Protein AF-A0A7M2ZT67-F1 (afdb_monomer_lite)

Sequence (143 aa):
MYGNVGLAFAIILFGIANAGQQLFCFAIVPDIIALQRARTGIAEEGAFTGLWIWGEKVGLAIGAGLSGLVLQLVGFQQGAGVQVLEQSETALYGILLMATLLPALVCLLSIPALLCSAKAMSGLGGRDHLSNKAQQSPGLSSG

Secondary structure (DSSP, 8-state):
--HHHHHHHHHHHHHHHHHHHHHHHHHHHHHHHHHHHHHHS---HHHHHHHHHHHHHHHHHHHHHHHHHHHHHTT--PPPTT------HHHHHHHHHHHHHHHHHHHHHHHHHHHHHHHHHHHHHHHHHHHHHHHHS------

pLDDT: mean 81.51, std 11.32, range [48.59, 96.19]

Structure (mmCIF, N/CA/C/O backbone):
data_AF-A0A7M2ZT67-F1
#
_entry.id   AF-A0A7M2ZT67-F1
#
loop_
_atom_site.group_PDB
_atom_site.id
_atom_site.type_symbol
_atom_site.label_atom_id
_atom_site.label_alt_id
_atom_site.label_comp_id
_atom_site.label_asym_id
_atom_site.label_entity_id
_atom_site.label_seq_id
_atom_site.pdbx_PDB_ins_code
_atom_site.Cartn_x
_atom_site.Cartn_y
_atom_site.Cartn_z
_atom_site.occupancy
_atom_site.B_iso_or_equiv
_atom_site.auth_seq_id
_atom_site.auth_comp_id
_atom_site.auth_asym_id
_atom_site.auth_atom_id
_atom_site.pdbx_PDB_model_num
ATOM 1 N N . MET A 1 1 ? -25.358 -16.077 14.627 1.00 50.72 1 MET A N 1
ATOM 2 C CA . MET A 1 1 ? -24.964 -17.470 14.304 1.00 50.72 1 MET A CA 1
ATOM 3 C C . MET A 1 1 ? -24.347 -17.669 12.904 1.00 50.72 1 MET A C 1
ATOM 5 O O . MET A 1 1 ? -23.976 -18.790 12.607 1.00 50.72 1 MET A O 1
ATOM 9 N N . TYR A 1 2 ? -24.090 -16.622 12.098 1.00 57.22 2 TYR A N 1
ATOM 10 C CA . TYR A 1 2 ? -23.255 -16.716 10.873 1.00 57.22 2 TYR A CA 1
ATOM 11 C C . TYR A 1 2 ? -21.833 -16.131 11.038 1.00 57.22 2 TYR A C 1
ATOM 13 O O . TYR A 1 2 ? -21.081 -16.031 10.072 1.00 57.22 2 TYR A O 1
ATOM 21 N N . GLY A 1 3 ? -21.464 -15.737 12.265 1.00 69.31 3 GLY A N 1
ATOM 22 C CA . GLY A 1 3 ? -20.363 -14.802 12.537 1.00 69.31 3 GLY A CA 1
ATOM 23 C C . GLY A 1 3 ? -18.981 -15.276 12.093 1.00 69.31 3 GLY A C 1
ATOM 24 O O . GLY A 1 3 ? -18.287 -14.531 11.419 1.00 69.31 3 GLY A O 1
ATOM 25 N N . ASN A 1 4 ? -18.598 -16.518 12.399 1.00 82.25 4 ASN A N 1
ATOM 26 C CA . ASN A 1 4 ? -17.218 -16.962 12.160 1.00 82.25 4 ASN A CA 1
ATOM 27 C C . ASN A 1 4 ? -17.008 -17.516 10.746 1.00 82.25 4 ASN A C 1
ATOM 29 O O . ASN A 1 4 ? -15.975 -17.266 10.135 1.00 82.25 4 ASN A O 1
ATOM 33 N N . VAL A 1 5 ? -17.996 -18.236 10.203 1.00 87.88 5 VAL A N 1
ATOM 34 C CA . VAL A 1 5 ? -17.904 -18.824 8.855 1.00 87.88 5 VAL A CA 1
ATOM 35 C C . VAL A 1 5 ? -18.065 -17.750 7.778 1.00 87.88 5 VAL A C 1
ATOM 37 O O . VAL A 1 5 ? -17.304 -17.736 6.815 1.00 87.88 5 VAL A O 1
ATOM 40 N N . GLY A 1 6 ? -19.001 -16.810 7.961 1.00 89.00 6 GLY A N 1
ATOM 41 C CA . GLY A 1 6 ? -19.156 -15.672 7.053 1.00 89.00 6 GLY A CA 1
ATOM 42 C C . GLY A 1 6 ? -17.923 -14.766 7.047 1.00 89.00 6 GLY A C 1
ATOM 43 O O . GLY A 1 6 ? -17.465 -14.363 5.981 1.00 89.00 6 GLY A O 1
ATOM 44 N N . LEU A 1 7 ? -17.333 -14.516 8.221 1.00 89.38 7 LEU A N 1
ATOM 45 C CA . LEU A 1 7 ? -16.083 -13.764 8.343 1.00 89.38 7 LEU A CA 1
ATOM 46 C C . LEU A 1 7 ? -14.909 -14.496 7.676 1.00 89.38 7 LEU A C 1
ATOM 48 O O . LEU A 1 7 ? -14.165 -13.877 6.922 1.00 89.38 7 LEU A O 1
ATOM 52 N N . ALA A 1 8 ? -14.775 -15.810 7.881 1.00 89.12 8 ALA A N 1
ATOM 53 C CA . ALA A 1 8 ? -13.744 -16.606 7.215 1.00 89.12 8 ALA A CA 1
ATOM 54 C C . ALA A 1 8 ? -13.873 -16.538 5.685 1.00 89.12 8 ALA A C 1
ATOM 56 O O . ALA A 1 8 ? -12.883 -16.311 4.993 1.00 89.12 8 ALA A O 1
ATOM 57 N N . PHE A 1 9 ? -15.094 -16.660 5.157 1.00 94.38 9 PHE A N 1
ATOM 58 C CA . PHE A 1 9 ? -15.345 -16.534 3.723 1.00 94.38 9 PHE A CA 1
ATOM 59 C C . PHE A 1 9 ? -14.987 -15.138 3.189 1.00 94.38 9 PHE A C 1
ATOM 61 O O . PHE A 1 9 ? -14.319 -15.029 2.162 1.00 94.38 9 PHE A O 1
ATOM 68 N N . ALA A 1 10 ? -15.366 -14.074 3.905 1.00 91.06 10 ALA A N 1
ATOM 69 C CA . ALA A 1 10 ? -15.024 -12.702 3.534 1.00 91.06 10 ALA A CA 1
ATOM 70 C C . ALA A 1 10 ? -13.503 -12.468 3.504 1.00 91.06 10 ALA A C 1
ATOM 72 O O . ALA A 1 10 ? -12.995 -11.870 2.557 1.00 91.06 10 ALA A O 1
ATOM 73 N N . ILE A 1 11 ? -12.769 -12.989 4.493 1.00 92.62 11 ILE A N 1
ATOM 74 C CA . ILE A 1 11 ? -11.303 -12.895 4.555 1.00 92.62 11 ILE A CA 1
ATOM 75 C C . ILE A 1 11 ? -10.658 -13.639 3.380 1.00 92.62 11 ILE A C 1
ATOM 77 O O . ILE A 1 11 ? -9.756 -13.099 2.743 1.00 92.62 11 ILE A O 1
ATOM 81 N N . ILE A 1 12 ? -11.129 -14.850 3.060 1.00 95.62 12 ILE A N 1
ATOM 82 C CA . ILE A 1 12 ? -10.616 -15.633 1.924 1.00 95.62 12 ILE A CA 1
ATOM 83 C C . ILE A 1 12 ? -10.836 -14.878 0.612 1.00 95.62 12 ILE A C 1
ATOM 85 O O . ILE A 1 12 ? -9.905 -14.735 -0.180 1.00 95.62 12 ILE A O 1
ATOM 89 N N . LEU A 1 13 ? -12.047 -14.363 0.390 1.00 95.69 13 LEU A N 1
ATOM 90 C CA . LEU A 1 13 ? -12.381 -13.638 -0.833 1.00 95.69 13 LEU A CA 1
ATOM 91 C C . LEU A 1 13 ? -11.538 -12.364 -0.981 1.00 95.69 13 LEU A C 1
ATOM 93 O O . LEU A 1 13 ? -10.997 -12.102 -2.054 1.00 95.69 13 LEU A 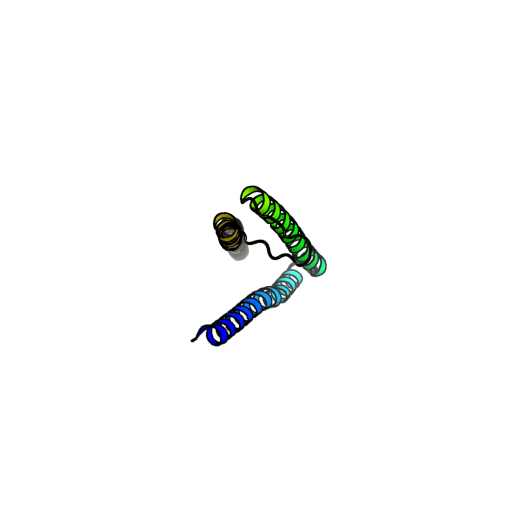O 1
ATOM 97 N N . PHE A 1 14 ? -11.377 -11.610 0.108 1.00 93.62 14 PHE A N 1
ATOM 98 C CA . PHE A 1 14 ? -10.516 -10.431 0.136 1.00 93.62 14 PHE A CA 1
ATOM 99 C C . PHE A 1 14 ? -9.050 -10.793 -0.140 1.00 93.62 14 PHE A C 1
ATOM 101 O O . PHE A 1 14 ? -8.376 -10.107 -0.906 1.00 93.62 14 PHE A O 1
ATOM 108 N N . GLY A 1 15 ? -8.570 -11.911 0.412 1.00 94.06 15 GLY A N 1
ATOM 109 C CA . GLY A 1 15 ? -7.232 -12.437 0.148 1.00 94.06 15 GLY A CA 1
ATOM 110 C C . GLY A 1 15 ? -7.004 -12.775 -1.327 1.00 94.06 15 GLY A C 1
ATOM 111 O O . GLY A 1 15 ? -5.982 -12.384 -1.888 1.00 94.06 15 GLY A O 1
ATOM 112 N N . ILE A 1 16 ? -7.968 -13.435 -1.978 1.00 96.19 16 ILE A N 1
ATOM 113 C CA . ILE A 1 16 ? -7.906 -13.756 -3.414 1.00 96.19 16 ILE A CA 1
ATOM 114 C C . ILE A 1 16 ? -7.886 -12.476 -4.254 1.00 96.19 16 ILE A C 1
ATOM 116 O O . ILE A 1 16 ? -7.055 -12.346 -5.153 1.00 96.19 16 ILE A O 1
ATOM 120 N N . ALA A 1 17 ? -8.763 -11.517 -3.946 1.00 93.19 17 ALA A N 1
ATOM 121 C CA . ALA A 1 17 ? -8.805 -10.236 -4.645 1.00 93.19 17 ALA A CA 1
ATOM 122 C C . ALA A 1 17 ? -7.471 -9.481 -4.520 1.00 93.19 17 ALA A C 1
ATOM 124 O O . ALA A 1 17 ? -6.918 -9.022 -5.520 1.00 93.19 17 ALA A O 1
ATOM 125 N N . ASN A 1 18 ? -6.910 -9.419 -3.310 1.00 92.62 18 ASN A N 1
ATOM 126 C CA . ASN A 1 18 ? -5.633 -8.760 -3.055 1.00 92.62 18 ASN A CA 1
ATOM 127 C C . ASN A 1 18 ? -4.458 -9.472 -3.750 1.00 92.62 18 ASN A C 1
ATOM 129 O O . ASN A 1 18 ? -3.577 -8.814 -4.304 1.00 92.62 18 ASN A O 1
ATOM 133 N N . ALA A 1 19 ? -4.455 -10.809 -3.773 1.00 93.12 19 ALA A N 1
ATOM 134 C CA . ALA A 1 19 ? -3.459 -11.586 -4.507 1.00 93.12 19 ALA A CA 1
ATOM 135 C C . ALA A 1 19 ? -3.529 -11.304 -6.014 1.00 93.12 19 ALA A C 1
ATOM 137 O O . ALA A 1 19 ? -2.498 -11.049 -6.632 1.00 93.12 19 ALA A O 1
ATOM 138 N N . GLY A 1 20 ? -4.735 -11.282 -6.590 1.00 92.06 20 GLY A N 1
ATOM 139 C CA . GLY A 1 20 ? -4.950 -10.938 -7.996 1.00 92.06 20 GLY A CA 1
ATOM 140 C C . GLY A 1 20 ? -4.455 -9.533 -8.341 1.00 92.06 20 GLY A C 1
ATOM 141 O O . GLY A 1 20 ? -3.764 -9.360 -9.342 1.00 92.06 20 GLY A O 1
ATOM 142 N N . GLN A 1 21 ? 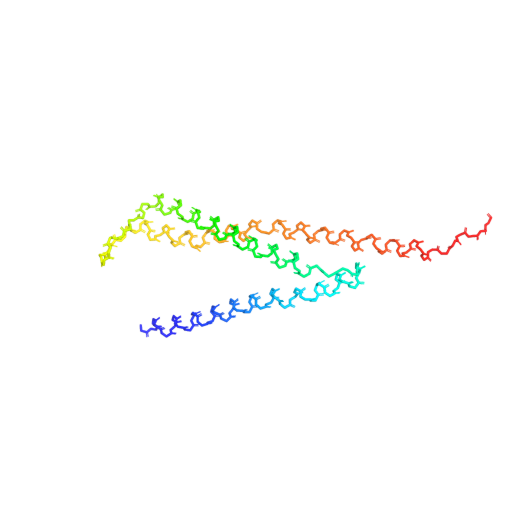-4.734 -8.547 -7.483 1.00 90.88 21 GLN A N 1
ATOM 143 C CA . GLN A 1 21 ? -4.251 -7.175 -7.657 1.00 90.88 21 GLN A CA 1
ATOM 144 C C . GLN A 1 21 ? -2.715 -7.099 -7.679 1.00 90.88 21 GLN A C 1
ATOM 146 O O . GLN A 1 21 ? -2.148 -6.458 -8.562 1.00 90.88 21 GLN A O 1
ATOM 151 N N . GLN A 1 22 ? -2.037 -7.781 -6.748 1.00 90.38 22 GLN A N 1
ATOM 152 C CA . GLN A 1 22 ? -0.568 -7.841 -6.699 1.00 90.38 22 GLN A CA 1
ATOM 153 C C . GLN A 1 22 ? 0.002 -8.544 -7.942 1.00 90.38 22 GLN A C 1
ATOM 155 O O . GLN A 1 22 ? 0.891 -8.015 -8.608 1.00 90.38 22 GLN A O 1
ATOM 160 N N . LEU A 1 23 ? -0.541 -9.716 -8.290 1.00 92.88 23 LEU A N 1
ATOM 161 C CA . LEU A 1 23 ? -0.114 -10.516 -9.442 1.00 92.88 23 LEU A CA 1
ATOM 162 C C . LEU A 1 23 ? -0.253 -9.751 -10.758 1.00 92.88 23 LEU A C 1
ATOM 164 O O . LEU A 1 23 ? 0.647 -9.815 -11.589 1.00 92.88 23 LEU A O 1
ATOM 168 N N . PHE A 1 24 ? -1.342 -9.002 -10.936 1.00 89.56 24 PHE A N 1
ATOM 169 C CA . PHE A 1 24 ? -1.564 -8.202 -12.137 1.00 89.56 24 PHE A CA 1
ATOM 170 C C . PHE A 1 24 ? -0.469 -7.145 -12.330 1.00 89.56 24 PHE A C 1
ATOM 172 O O . PHE A 1 24 ? 0.095 -7.028 -13.419 1.00 89.56 24 PHE A O 1
ATOM 179 N N . CYS A 1 25 ? -0.115 -6.426 -11.261 1.00 83.62 25 CYS A N 1
ATOM 180 C CA . CYS A 1 25 ? 0.966 -5.445 -11.297 1.00 83.62 25 CYS A CA 1
ATOM 181 C C . CYS A 1 25 ? 2.317 -6.084 -11.645 1.00 83.62 25 CYS A C 1
ATOM 183 O O . CYS A 1 25 ? 3.056 -5.527 -12.448 1.00 83.62 25 CYS A O 1
ATOM 185 N N . PHE A 1 26 ? 2.643 -7.255 -11.093 1.00 86.25 26 PHE A N 1
ATOM 186 C CA . PHE A 1 26 ? 3.908 -7.926 -11.414 1.00 86.25 26 PHE A CA 1
ATOM 187 C C . PHE A 1 26 ? 3.919 -8.570 -12.805 1.00 86.25 26 PHE A C 1
ATOM 189 O O . PHE A 1 26 ? 4.980 -8.655 -13.417 1.00 86.25 26 PHE A O 1
ATOM 196 N N . ALA A 1 27 ? 2.767 -8.991 -13.329 1.00 90.56 27 ALA A N 1
ATOM 197 C CA . ALA A 1 27 ? 2.669 -9.640 -14.634 1.00 90.56 27 ALA A CA 1
ATOM 198 C C . ALA A 1 27 ? 2.867 -8.671 -15.810 1.00 90.56 27 ALA A C 1
ATOM 200 O O . ALA A 1 27 ? 3.442 -9.061 -16.819 1.00 90.56 27 ALA A O 1
ATOM 201 N N . ILE A 1 28 ? 2.429 -7.411 -15.687 1.00 90.50 28 ILE A N 1
ATOM 202 C CA . ILE A 1 28 ? 2.535 -6.424 -16.779 1.00 90.50 28 ILE A CA 1
ATOM 203 C C . ILE A 1 28 ? 3.947 -5.833 -16.924 1.00 90.50 28 ILE A C 1
ATOM 205 O O . ILE A 1 28 ? 4.331 -5.342 -17.984 1.00 90.50 28 ILE A O 1
ATOM 209 N N . VAL A 1 29 ? 4.741 -5.866 -15.853 1.00 88.06 29 VAL A N 1
ATOM 210 C CA . VAL A 1 29 ? 6.063 -5.229 -15.795 1.00 88.06 29 VAL A CA 1
ATOM 211 C C . VAL A 1 29 ? 7.068 -5.836 -16.787 1.00 88.06 29 VAL A C 1
ATOM 213 O O . VAL A 1 29 ? 7.688 -5.063 -17.522 1.00 88.06 29 VAL A O 1
ATOM 216 N N . PRO A 1 30 ? 7.232 -7.172 -16.882 1.00 87.56 30 PRO A N 1
ATOM 217 C CA . PRO A 1 30 ? 8.127 -7.787 -17.859 1.00 87.56 30 PRO A CA 1
ATOM 218 C C . PRO A 1 30 ? 7.774 -7.428 -19.304 1.00 87.56 30 PRO A C 1
ATOM 220 O O . PRO A 1 30 ? 8.679 -7.165 -20.093 1.00 87.56 30 PRO A O 1
ATOM 223 N N . ASP A 1 31 ? 6.482 -7.343 -19.637 1.00 89.06 31 ASP A N 1
ATOM 224 C CA . ASP A 1 31 ? 6.018 -6.972 -20.980 1.00 89.06 31 ASP A CA 1
ATOM 225 C C . ASP A 1 31 ? 6.435 -5.540 -21.337 1.00 89.06 31 ASP A C 1
ATOM 227 O O . ASP A 1 31 ? 6.934 -5.279 -22.436 1.00 89.06 31 ASP A O 1
ATOM 231 N N . ILE A 1 32 ? 6.296 -4.607 -20.389 1.00 86.88 32 ILE A N 1
ATOM 232 C CA . ILE A 1 32 ? 6.734 -3.216 -20.562 1.00 86.88 32 ILE A CA 1
ATOM 233 C C . ILE A 1 32 ? 8.254 -3.149 -20.720 1.00 86.88 32 ILE A C 1
ATOM 235 O O . ILE A 1 32 ? 8.749 -2.433 -21.592 1.00 86.88 32 ILE A O 1
ATOM 239 N N . ILE A 1 33 ? 9.004 -3.903 -19.916 1.00 87.69 33 ILE A N 1
ATOM 240 C CA . ILE A 1 33 ? 10.467 -3.917 -19.999 1.00 87.69 33 ILE A CA 1
ATOM 241 C C . ILE A 1 33 ? 10.934 -4.524 -21.327 1.00 87.69 33 ILE A C 1
ATOM 243 O O . ILE A 1 33 ? 11.857 -3.993 -21.947 1.00 87.69 33 ILE A O 1
ATOM 247 N N . ALA A 1 34 ? 10.287 -5.588 -21.807 1.00 88.75 34 ALA A N 1
ATOM 248 C CA . ALA A 1 34 ? 10.570 -6.184 -23.108 1.00 88.75 34 ALA A CA 1
ATOM 249 C C . ALA A 1 34 ? 10.282 -5.200 -24.255 1.00 88.75 34 ALA A C 1
ATOM 251 O O . ALA A 1 34 ? 11.114 -5.039 -25.153 1.00 88.75 34 ALA A O 1
ATOM 252 N N . LEU A 1 35 ? 9.153 -4.484 -24.196 1.00 87.81 35 LEU A N 1
ATOM 253 C CA . LEU A 1 35 ? 8.799 -3.448 -25.168 1.00 87.81 35 LEU A CA 1
ATOM 254 C C . LEU A 1 35 ? 9.799 -2.283 -25.157 1.00 87.81 35 LEU A C 1
ATOM 256 O O . LEU A 1 35 ? 10.210 -1.812 -26.219 1.00 87.81 35 LEU A O 1
ATOM 260 N N . GLN A 1 36 ? 10.208 -1.829 -23.972 1.00 85.75 36 GLN A N 1
ATOM 261 C CA . GLN A 1 36 ? 11.193 -0.762 -23.823 1.00 85.75 36 GLN A CA 1
ATOM 262 C C . GLN A 1 36 ? 12.559 -1.201 -24.358 1.00 85.75 36 GLN A C 1
ATOM 264 O O . GLN A 1 36 ? 13.160 -0.476 -25.148 1.00 85.75 36 GLN A O 1
ATOM 269 N N . ARG A 1 37 ? 13.006 -2.421 -24.027 1.00 88.69 37 ARG A N 1
ATOM 270 C CA . ARG A 1 37 ? 14.252 -3.006 -24.544 1.00 88.69 37 ARG A CA 1
ATOM 271 C C . ARG A 1 37 ? 14.246 -3.093 -26.068 1.00 88.69 37 ARG A C 1
ATOM 273 O O . ARG A 1 37 ? 15.262 -2.797 -26.684 1.00 88.69 37 ARG A O 1
ATOM 280 N N . ALA A 1 38 ? 13.121 -3.450 -26.685 1.00 88.25 38 ALA A N 1
ATOM 281 C CA . ALA A 1 38 ? 13.006 -3.493 -28.143 1.00 88.25 38 ALA A CA 1
ATOM 282 C C . ALA A 1 38 ? 13.151 -2.107 -28.804 1.00 88.25 38 ALA A C 1
ATOM 284 O O . ALA A 1 38 ? 13.590 -2.021 -29.947 1.00 88.25 38 ALA A O 1
ATOM 285 N N . ARG A 1 39 ? 12.799 -1.023 -28.096 1.00 85.44 39 ARG A N 1
ATOM 286 C CA . ARG A 1 39 ? 12.884 0.360 -28.599 1.00 85.44 39 ARG A CA 1
ATOM 287 C C . ARG A 1 39 ? 14.230 1.025 -28.322 1.00 85.44 39 ARG A C 1
ATOM 289 O O . ARG A 1 39 ? 14.736 1.735 -29.183 1.00 85.44 39 ARG A O 1
ATOM 296 N N . THR A 1 40 ? 14.786 0.839 -27.126 1.00 85.25 40 THR A N 1
ATOM 297 C CA . THR A 1 40 ? 15.995 1.547 -26.667 1.00 85.25 40 THR A CA 1
ATOM 298 C C . THR A 1 40 ? 17.251 0.679 -26.687 1.00 85.25 40 THR A C 1
ATOM 300 O O . THR A 1 40 ? 18.354 1.211 -26.612 1.00 85.25 40 THR A O 1
ATOM 303 N N . GLY A 1 41 ? 17.107 -0.648 -26.762 1.00 84.00 41 GLY A N 1
ATOM 304 C CA . GLY A 1 41 ? 18.204 -1.611 -26.635 1.00 84.00 41 GLY A CA 1
ATOM 305 C C . GLY A 1 41 ? 18.707 -1.815 -25.200 1.00 84.00 41 GLY A C 1
ATOM 306 O O . GLY A 1 41 ? 19.575 -2.656 -24.980 1.00 84.00 41 GLY A O 1
ATOM 307 N N . ILE A 1 42 ? 18.173 -1.081 -24.216 1.00 83.00 42 ILE A N 1
ATOM 308 C CA . ILE A 1 42 ? 18.658 -1.076 -22.829 1.00 83.00 42 ILE A CA 1
ATOM 309 C C . ILE A 1 42 ? 17.719 -1.889 -21.930 1.00 83.00 42 ILE A C 1
ATOM 311 O O . ILE A 1 42 ? 16.496 -1.813 -22.028 1.00 83.00 42 ILE A O 1
ATOM 315 N N . ALA A 1 43 ? 18.308 -2.678 -21.032 1.00 76.12 43 ALA A N 1
ATOM 316 C CA . ALA A 1 43 ? 17.612 -3.453 -20.013 1.00 76.12 43 ALA A CA 1
ATOM 317 C C . ALA A 1 43 ? 17.566 -2.695 -18.672 1.00 76.12 43 ALA A C 1
ATOM 319 O O . ALA A 1 43 ? 18.532 -2.729 -17.917 1.00 76.12 43 ALA A O 1
ATOM 320 N N . GLU A 1 44 ? 16.445 -2.047 -18.344 1.00 82.62 44 GLU A N 1
ATOM 321 C CA . GLU A 1 44 ? 16.295 -1.237 -17.114 1.00 82.62 44 GLU A CA 1
ATOM 322 C C . GLU A 1 44 ? 15.570 -1.963 -15.958 1.00 82.62 44 GLU A C 1
ATOM 324 O O . GLU A 1 44 ? 14.939 -1.341 -15.105 1.00 82.62 44 GLU A O 1
ATOM 329 N N . GLU A 1 45 ? 15.672 -3.293 -15.892 1.00 87.00 45 GLU A N 1
ATOM 330 C CA . GLU A 1 45 ? 14.979 -4.130 -14.892 1.00 87.00 45 GLU A CA 1
ATOM 331 C C . GLU A 1 45 ? 15.330 -3.745 -13.443 1.00 87.00 45 GLU A C 1
ATOM 333 O O . GLU A 1 45 ? 14.459 -3.652 -12.570 1.00 87.00 45 GLU A O 1
ATOM 338 N N . GLY A 1 46 ? 16.618 -3.486 -13.189 1.00 87.50 46 GLY A N 1
ATOM 339 C CA . GLY A 1 46 ? 17.122 -3.131 -11.862 1.00 87.50 46 GLY A CA 1
ATOM 340 C C . GLY A 1 46 ? 16.699 -1.733 -11.410 1.00 87.50 46 GLY A C 1
ATOM 341 O O . GLY A 1 46 ? 16.361 -1.546 -10.243 1.00 87.50 46 GLY A O 1
ATOM 342 N N . ALA A 1 47 ? 16.661 -0.764 -12.328 1.00 88.19 47 ALA A N 1
ATOM 343 C CA . ALA A 1 47 ? 16.215 0.596 -12.029 1.00 88.19 47 ALA A CA 1
ATOM 344 C C . ALA A 1 47 ? 14.716 0.622 -11.694 1.00 88.19 47 ALA A C 1
ATOM 346 O O . ALA A 1 47 ? 14.315 1.238 -10.706 1.00 88.19 47 ALA A O 1
ATOM 347 N N . PHE A 1 48 ? 13.905 -0.114 -12.463 1.00 86.00 48 PHE A N 1
ATOM 348 C CA . PHE A 1 48 ? 12.476 -0.261 -12.202 1.00 86.00 48 PHE A CA 1
ATOM 349 C C . PHE A 1 48 ? 12.208 -0.895 -10.830 1.00 86.00 48 PHE A C 1
ATOM 351 O O . PHE A 1 48 ? 11.502 -0.321 -10.000 1.00 86.00 48 PHE A O 1
ATOM 358 N N . THR A 1 49 ? 12.821 -2.052 -10.561 1.00 88.88 49 THR A N 1
ATOM 359 C CA . THR A 1 49 ? 12.637 -2.771 -9.289 1.00 88.88 49 THR A CA 1
ATOM 360 C C . THR A 1 49 ? 13.151 -1.948 -8.105 1.00 88.88 49 THR A C 1
ATOM 362 O O . THR A 1 49 ? 12.532 -1.923 -7.043 1.00 88.88 49 THR A O 1
ATOM 365 N N . GLY A 1 50 ? 14.255 -1.216 -8.284 1.00 91.88 50 GLY A N 1
ATOM 366 C CA . GLY A 1 50 ? 14.790 -0.312 -7.268 1.00 91.88 50 GLY A CA 1
ATOM 367 C C . GLY A 1 50 ? 13.821 0.816 -6.908 1.00 91.88 50 GLY A C 1
ATOM 368 O O . GLY A 1 50 ? 13.585 1.063 -5.724 1.00 91.88 50 GLY A O 1
ATOM 369 N N . LEU A 1 51 ? 13.218 1.462 -7.911 1.00 91.25 51 LEU A N 1
ATOM 370 C CA . LEU A 1 51 ? 12.233 2.523 -7.694 1.00 91.25 51 LEU A CA 1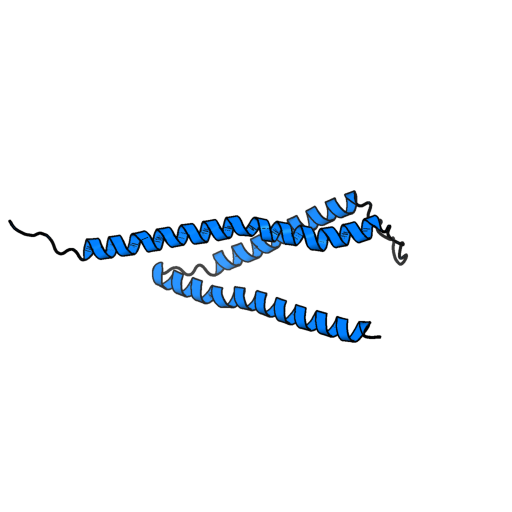
ATOM 371 C C . LEU A 1 51 ? 10.958 1.989 -7.029 1.00 91.25 51 LEU A C 1
ATOM 373 O O . LEU A 1 51 ? 10.429 2.641 -6.130 1.00 91.25 51 LEU A O 1
ATOM 377 N N . TRP A 1 52 ? 10.506 0.797 -7.430 1.00 88.06 52 TRP A N 1
ATOM 378 C CA . TRP A 1 52 ? 9.360 0.118 -6.824 1.00 88.06 52 TRP A CA 1
ATOM 379 C C . TRP A 1 52 ? 9.551 -0.060 -5.315 1.00 88.06 52 TRP A C 1
ATOM 381 O O . TRP A 1 52 ? 8.778 0.466 -4.515 1.00 88.06 52 TRP A O 1
ATOM 391 N N . ILE A 1 53 ? 10.632 -0.737 -4.919 1.00 93.12 53 ILE A N 1
ATOM 392 C CA . ILE A 1 53 ? 10.910 -1.058 -3.513 1.00 93.12 53 ILE A CA 1
ATOM 393 C C . ILE A 1 53 ? 11.155 0.214 -2.697 1.00 93.12 53 ILE A C 1
ATOM 395 O O . ILE A 1 53 ? 10.747 0.315 -1.538 1.00 93.12 53 ILE A O 1
ATOM 399 N N . TRP A 1 54 ? 11.836 1.203 -3.280 1.00 95.31 54 TRP A N 1
ATOM 400 C CA . TRP A 1 54 ? 12.022 2.494 -2.626 1.00 95.31 54 TRP A CA 1
ATOM 401 C C . TRP A 1 54 ? 10.677 3.178 -2.358 1.00 95.31 54 TRP A C 1
ATOM 403 O O . TRP A 1 54 ? 10.439 3.625 -1.236 1.00 95.31 54 TRP A O 1
ATOM 413 N N . GLY A 1 55 ? 9.781 3.192 -3.350 1.00 91.44 55 GLY A N 1
ATOM 414 C CA . GLY A 1 55 ? 8.431 3.731 -3.218 1.00 91.44 55 GLY A CA 1
ATOM 415 C C . GLY A 1 55 ? 7.627 3.029 -2.124 1.00 91.44 55 GLY A C 1
ATOM 416 O O . GLY A 1 55 ? 7.036 3.702 -1.280 1.00 91.44 55 GLY A O 1
ATOM 417 N N . GLU A 1 56 ? 7.673 1.696 -2.068 1.00 91.62 56 GLU A N 1
ATOM 418 C CA . GLU A 1 56 ? 7.038 0.918 -0.997 1.00 91.62 56 GLU A CA 1
ATOM 419 C C . GLU A 1 56 ? 7.565 1.313 0.383 1.00 91.62 56 GLU A C 1
ATOM 421 O O . GLU A 1 56 ? 6.785 1.564 1.300 1.00 91.62 56 GLU A O 1
ATOM 426 N N . LYS A 1 57 ? 8.887 1.432 0.541 1.00 94.25 57 LYS A N 1
ATOM 427 C CA . LYS A 1 57 ? 9.499 1.815 1.821 1.00 94.25 57 LYS A CA 1
ATOM 428 C C . LYS A 1 57 ? 9.119 3.224 2.251 1.00 94.25 57 LYS A C 1
ATOM 430 O O . LYS A 1 57 ? 8.806 3.433 3.421 1.00 94.25 57 LYS A O 1
ATOM 435 N N . VAL A 1 58 ? 9.138 4.180 1.326 1.00 94.00 58 VAL A N 1
ATOM 436 C CA . VAL A 1 58 ? 8.713 5.558 1.602 1.00 94.00 58 VAL A CA 1
ATOM 437 C C . VAL A 1 58 ? 7.236 5.585 1.991 1.00 94.00 58 VAL A C 1
ATOM 439 O O . VAL A 1 58 ? 6.886 6.208 2.991 1.00 94.00 58 VAL A O 1
ATOM 442 N N . GLY A 1 59 ? 6.384 4.856 1.267 1.00 89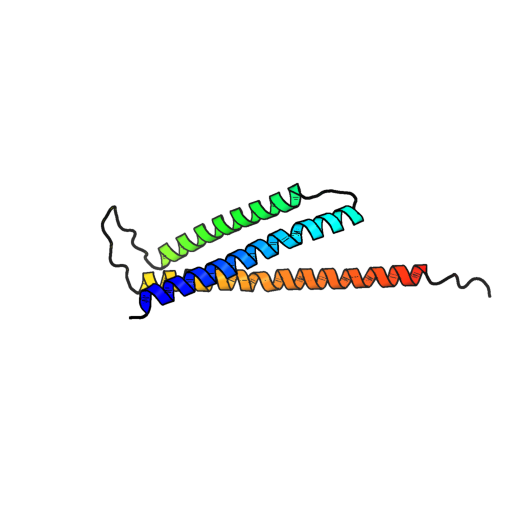.62 59 GLY A N 1
ATOM 443 C CA . GLY A 1 59 ? 4.962 4.729 1.580 1.00 89.62 59 GLY A CA 1
ATOM 444 C C . GLY A 1 59 ? 4.717 4.132 2.966 1.00 89.62 59 GLY A C 1
ATOM 445 O O . GLY A 1 59 ? 3.952 4.694 3.747 1.00 89.62 59 GLY A O 1
ATOM 446 N N . LEU A 1 60 ? 5.417 3.049 3.311 1.00 91.25 60 LEU A N 1
ATOM 447 C CA . LEU A 1 60 ? 5.341 2.422 4.632 1.00 91.25 60 LEU A CA 1
ATOM 448 C C . LEU A 1 60 ? 5.828 3.358 5.745 1.00 91.25 60 LEU A C 1
ATOM 450 O O . LEU A 1 60 ? 5.185 3.443 6.789 1.00 91.25 60 LEU A O 1
ATOM 454 N N . ALA A 1 61 ? 6.924 4.090 5.527 1.00 93.81 61 ALA A N 1
ATOM 455 C CA . ALA A 1 61 ? 7.453 5.042 6.502 1.00 93.81 61 ALA A CA 1
ATOM 456 C C . ALA A 1 61 ? 6.479 6.204 6.753 1.00 93.81 61 ALA A C 1
ATOM 458 O O . ALA A 1 61 ? 6.199 6.542 7.905 1.00 93.81 61 ALA A O 1
ATOM 459 N N . ILE A 1 62 ? 5.919 6.781 5.685 1.00 91.69 62 ILE A N 1
ATOM 460 C CA . ILE A 1 62 ? 4.917 7.848 5.780 1.00 91.69 62 ILE A CA 1
ATOM 461 C C . ILE A 1 62 ? 3.641 7.320 6.444 1.00 91.69 62 ILE A C 1
ATOM 463 O O . ILE A 1 62 ? 3.109 7.973 7.339 1.00 91.69 62 ILE A O 1
ATOM 467 N N . GLY A 1 63 ? 3.169 6.132 6.058 1.00 87.69 63 GLY A N 1
ATOM 468 C CA . GLY A 1 63 ? 1.978 5.510 6.637 1.00 87.69 63 GLY A CA 1
ATOM 469 C C . GLY A 1 63 ? 2.130 5.256 8.136 1.00 87.69 63 GLY A C 1
ATOM 470 O O . GLY A 1 63 ? 1.265 5.650 8.917 1.00 87.69 63 GLY A O 1
ATOM 471 N N . ALA A 1 64 ? 3.264 4.686 8.553 1.00 88.88 64 ALA A N 1
ATOM 472 C CA . ALA A 1 64 ? 3.577 4.486 9.964 1.00 88.88 64 ALA A CA 1
ATOM 473 C C . ALA A 1 64 ? 3.641 5.826 10.721 1.00 88.88 64 ALA A C 1
ATOM 475 O O . ALA A 1 64 ? 2.996 5.968 11.760 1.00 88.88 64 ALA A O 1
ATOM 476 N N . GLY A 1 65 ? 4.329 6.834 10.173 1.00 89.88 65 GLY A N 1
ATOM 477 C CA . GLY A 1 65 ? 4.426 8.165 10.779 1.00 89.88 65 GLY A CA 1
ATOM 478 C C . GLY A 1 65 ? 3.068 8.850 10.959 1.00 89.88 65 GLY A C 1
ATOM 479 O O . GLY A 1 65 ? 2.753 9.324 12.050 1.00 89.88 65 GLY A O 1
ATOM 480 N N . LEU A 1 66 ? 2.229 8.851 9.919 1.00 88.69 66 LEU A N 1
ATOM 481 C CA . LEU A 1 66 ? 0.886 9.434 9.974 1.00 88.69 66 LEU A CA 1
ATOM 482 C C . LEU A 1 66 ? -0.016 8.680 10.950 1.00 88.69 66 LEU A C 1
ATOM 484 O O . LEU A 1 66 ? -0.718 9.309 11.739 1.00 88.69 66 LEU A O 1
ATOM 488 N N . SER A 1 67 ? 0.033 7.346 10.944 1.00 86.44 67 SER A N 1
ATOM 489 C CA . SER A 1 67 ? -0.750 6.539 11.882 1.00 86.44 67 SER A CA 1
ATOM 490 C C . SER A 1 67 ? -0.374 6.837 13.340 1.00 86.44 67 SER A C 1
ATOM 492 O O . SER A 1 67 ? -1.260 7.038 14.165 1.00 86.44 67 SER A O 1
ATOM 494 N N . GLY A 1 68 ? 0.919 6.994 13.649 1.00 87.06 68 GLY A N 1
ATOM 495 C CA . GLY A 1 68 ? 1.390 7.386 14.980 1.00 87.06 68 GLY A CA 1
ATOM 496 C C . GLY A 1 68 ? 0.911 8.773 15.424 1.00 87.06 68 GLY A C 1
ATOM 497 O O . GLY A 1 68 ? 0.594 8.960 16.599 1.00 87.06 68 GLY A O 1
ATOM 498 N N . LEU A 1 69 ? 0.819 9.740 14.505 1.00 87.19 69 LEU A N 1
ATOM 499 C CA . LEU A 1 69 ? 0.261 11.066 14.799 1.00 87.19 69 LEU A CA 1
ATOM 500 C C . LEU A 1 69 ? -1.239 10.993 15.091 1.00 87.19 69 LEU A C 1
ATOM 502 O O . LEU A 1 69 ? -1.705 11.577 16.066 1.00 87.19 69 LEU A O 1
ATOM 506 N N . VAL A 1 70 ? -1.995 10.250 14.280 1.00 85.44 70 VAL A N 1
ATOM 507 C CA . VAL A 1 70 ? -3.438 10.080 14.491 1.00 85.44 70 VAL A CA 1
ATOM 508 C C . VAL A 1 70 ? -3.709 9.383 15.821 1.00 85.44 70 VAL A C 1
ATOM 510 O O . VAL A 1 70 ? -4.550 9.852 16.581 1.00 85.44 70 VAL A O 1
ATOM 513 N N . LEU A 1 71 ? -2.956 8.329 16.148 1.00 86.44 71 LEU A N 1
ATOM 514 C CA . LEU A 1 71 ? -3.078 7.618 17.423 1.00 86.44 71 LEU A CA 1
ATOM 515 C C . LEU A 1 71 ? -2.833 8.535 18.632 1.00 86.44 71 LEU A C 1
ATOM 517 O O . LEU A 1 71 ? -3.577 8.465 19.610 1.00 86.44 71 LEU A O 1
ATOM 521 N N . GLN A 1 72 ? -1.844 9.432 18.553 1.00 85.69 72 GLN A N 1
ATOM 522 C CA . GLN A 1 72 ? -1.613 10.442 19.592 1.00 85.69 72 GLN A CA 1
ATOM 523 C C . GLN A 1 72 ? -2.795 11.409 19.732 1.00 85.69 72 GLN A C 1
ATOM 525 O O . GLN A 1 72 ? -3.208 11.713 20.849 1.00 85.69 72 GLN A O 1
ATOM 530 N N . LEU A 1 73 ? -3.368 11.867 18.615 1.00 83.31 73 LEU A N 1
ATOM 531 C CA . LEU A 1 73 ? -4.480 12.823 18.613 1.00 83.31 73 LEU A CA 1
ATOM 532 C C . LEU A 1 73 ? -5.787 12.229 19.149 1.00 83.31 73 LEU A C 1
ATOM 534 O O . LEU A 1 73 ? -6.537 12.923 19.830 1.00 83.31 73 LEU A O 1
ATOM 538 N N . VAL A 1 74 ? -6.064 10.953 18.867 1.00 84.00 74 VAL A N 1
ATOM 539 C CA . VAL A 1 74 ? -7.283 10.271 19.344 1.00 84.00 74 VAL A CA 1
ATOM 540 C C . VAL A 1 74 ? -7.157 9.762 20.784 1.00 84.00 74 VAL A C 1
ATOM 542 O O . VAL A 1 74 ? -8.086 9.143 21.299 1.00 84.00 74 VAL A O 1
ATOM 545 N N . GLY A 1 75 ? -6.023 10.024 21.445 1.00 78.81 75 GLY A N 1
ATOM 546 C CA . GLY A 1 75 ? -5.790 9.649 22.837 1.00 78.81 75 GLY A CA 1
ATOM 547 C C . GLY A 1 75 ? -5.633 8.142 23.039 1.00 78.81 75 GLY A C 1
ATOM 548 O O . GLY A 1 75 ? -6.072 7.618 24.062 1.00 78.81 75 GLY A O 1
ATOM 549 N N . PHE A 1 76 ? -5.039 7.437 22.067 1.00 79.50 76 PHE A N 1
ATOM 550 C CA . PHE A 1 76 ? -4.788 6.000 22.167 1.00 79.50 76 PHE A CA 1
ATOM 551 C C . PHE A 1 76 ? -3.956 5.679 23.418 1.00 79.50 76 PHE A C 1
ATOM 553 O O . PHE A 1 76 ? -2.830 6.155 23.570 1.00 79.50 76 PHE A O 1
ATOM 560 N N . GLN A 1 77 ? -4.498 4.840 24.302 1.00 76.88 77 GLN A N 1
ATOM 561 C CA . GLN A 1 77 ? -3.796 4.375 25.497 1.00 76.88 77 GLN A CA 1
ATOM 562 C C . GLN A 1 77 ? -3.222 2.983 25.259 1.00 76.88 77 GLN A C 1
ATOM 564 O O . GLN A 1 77 ? -3.956 2.006 25.094 1.00 76.88 77 GLN A O 1
ATOM 569 N N . GLN A 1 78 ? -1.895 2.896 25.246 1.00 71.06 78 GLN A N 1
ATOM 570 C CA . GLN A 1 78 ? -1.197 1.630 25.098 1.00 71.06 78 GLN A CA 1
ATOM 571 C C . GLN A 1 78 ? -1.179 0.888 26.438 1.00 71.06 78 GLN A C 1
ATOM 573 O O . GLN A 1 78 ? -0.692 1.413 27.439 1.00 71.06 78 GLN A O 1
ATOM 578 N N . GLY A 1 79 ? -1.696 -0.340 26.456 1.00 69.69 79 GLY A N 1
ATOM 579 C CA . GLY A 1 79 ? -1.604 -1.197 27.634 1.00 69.69 79 GLY A CA 1
ATOM 580 C C . GLY A 1 79 ? -0.172 -1.611 27.954 1.00 69.69 79 GLY A C 1
ATOM 581 O O . GLY A 1 79 ? 0.648 -1.812 27.056 1.00 69.69 79 GLY A O 1
ATOM 582 N N . ALA A 1 80 ? 0.135 -1.732 29.246 1.00 66.00 80 ALA A N 1
ATOM 583 C CA . ALA A 1 80 ? 1.416 -2.238 29.720 1.00 66.00 80 ALA A CA 1
ATOM 584 C C . ALA A 1 80 ? 1.322 -3.750 29.989 1.00 66.00 80 ALA A C 1
ATOM 586 O O . ALA A 1 80 ? 0.583 -4.202 30.866 1.00 66.00 80 ALA A O 1
ATOM 587 N N . GLY A 1 81 ? 2.095 -4.544 29.244 1.00 68.56 81 GLY A N 1
ATOM 588 C CA . GLY A 1 81 ? 2.200 -5.992 29.446 1.00 68.56 81 GLY A CA 1
ATOM 589 C C . GLY A 1 81 ? 0.940 -6.757 29.029 1.00 68.56 81 GLY A C 1
ATOM 590 O O . GLY A 1 81 ? 0.536 -6.700 27.874 1.00 68.56 81 GLY A O 1
ATOM 591 N N . VAL A 1 82 ? 0.346 -7.509 29.959 1.00 61.31 82 VAL A N 1
ATOM 592 C CA . VAL A 1 82 ? -0.818 -8.391 29.711 1.00 61.31 82 VAL A CA 1
ATOM 593 C C . VAL A 1 82 ? -2.151 -7.687 30.022 1.00 61.31 82 VAL A C 1
ATOM 595 O O . VAL A 1 82 ? -3.220 -8.265 29.844 1.00 61.31 82 VAL A O 1
ATOM 598 N N . GLN A 1 83 ? -2.124 -6.433 30.490 1.00 56.94 83 GLN A N 1
ATOM 599 C CA . GLN A 1 83 ? -3.354 -5.700 30.783 1.00 56.94 83 GLN A CA 1
ATOM 600 C C . GLN A 1 83 ? -3.998 -5.170 29.501 1.00 56.94 83 GLN A C 1
ATOM 602 O O . GLN A 1 83 ? -3.491 -4.249 28.859 1.00 56.94 83 GLN A O 1
ATOM 607 N N . VAL A 1 84 ? -5.148 -5.748 29.157 1.00 62.00 84 VAL A N 1
ATOM 608 C CA . VAL A 1 84 ? -6.049 -5.206 28.141 1.00 62.00 84 VAL A CA 1
ATOM 609 C C . VAL A 1 84 ? -6.756 -4.003 28.762 1.00 62.00 84 VAL A C 1
ATOM 611 O O . VAL A 1 84 ? -7.630 -4.169 29.609 1.00 62.00 84 VAL A O 1
ATOM 614 N N . LEU A 1 85 ? -6.345 -2.792 28.385 1.00 67.50 85 LEU A N 1
ATOM 615 C CA . LEU A 1 85 ? -7.100 -1.585 28.719 1.00 67.50 85 LEU A CA 1
ATOM 616 C C . LEU A 1 85 ? -8.313 -1.474 27.796 1.00 67.50 85 LEU A C 1
ATOM 618 O O . LEU A 1 85 ? -8.176 -1.583 26.575 1.00 67.50 85 LEU A O 1
ATOM 622 N N . GLU A 1 86 ? -9.486 -1.218 28.376 1.00 72.38 86 GLU A N 1
ATOM 623 C CA . GLU A 1 86 ? -10.645 -0.792 27.595 1.00 72.38 86 GLU A CA 1
ATOM 624 C C . GLU A 1 86 ? -10.345 0.566 26.962 1.00 72.38 86 GLU A C 1
ATOM 626 O O . GLU A 1 86 ? -10.121 1.570 27.642 1.00 72.38 86 GLU A O 1
ATOM 631 N N . GLN A 1 87 ? -10.296 0.581 25.634 1.00 74.50 87 GLN A N 1
ATOM 632 C CA . GLN A 1 87 ? -10.103 1.801 24.868 1.00 74.50 87 GLN A CA 1
ATOM 633 C C . GLN A 1 87 ? -11.405 2.594 24.813 1.00 74.50 87 GLN A C 1
ATOM 635 O O . GLN A 1 87 ? -12.483 2.030 24.635 1.00 74.50 87 GLN A O 1
ATOM 640 N N . SER A 1 88 ? -11.290 3.919 24.909 1.00 79.75 88 SER A N 1
ATOM 641 C CA . SER A 1 88 ? -12.419 4.820 24.685 1.00 79.75 88 SER A CA 1
ATOM 642 C C . SER A 1 88 ? -13.025 4.594 23.297 1.00 79.75 88 SER A C 1
ATOM 644 O O . SER A 1 88 ? -12.300 4.379 22.320 1.00 79.75 88 SER A O 1
ATOM 646 N N . GLU A 1 89 ? -14.349 4.701 23.193 1.00 79.31 89 GLU A N 1
ATOM 647 C CA . GLU A 1 89 ? -15.086 4.567 21.932 1.00 79.31 89 GLU A CA 1
ATOM 648 C C . GLU A 1 89 ? -14.526 5.516 20.855 1.00 79.31 89 GLU A C 1
ATOM 650 O O . GLU A 1 89 ? -14.358 5.132 19.699 1.00 79.31 89 GLU A O 1
ATOM 655 N N . THR A 1 90 ? -14.107 6.723 21.252 1.00 80.19 90 THR A N 1
ATOM 656 C CA . THR A 1 90 ? -13.469 7.714 20.371 1.00 80.19 90 THR A CA 1
ATOM 657 C C . THR A 1 90 ? -12.153 7.217 19.764 1.00 80.19 90 THR A C 1
ATOM 659 O O . THR A 1 90 ? -11.878 7.492 18.596 1.00 80.19 90 THR A O 1
ATOM 662 N N . ALA A 1 91 ? -11.347 6.463 20.518 1.00 80.25 91 ALA A N 1
ATOM 663 C CA . ALA A 1 91 ? -10.085 5.910 20.025 1.00 80.25 91 ALA A CA 1
ATOM 664 C C . ALA A 1 91 ? -10.336 4.779 19.015 1.00 80.25 91 ALA A C 1
ATOM 666 O O . ALA A 1 91 ? -9.706 4.741 17.958 1.00 80.25 91 ALA A O 1
ATOM 667 N N . LEU A 1 92 ? -11.319 3.913 19.288 1.00 84.31 92 LEU A N 1
ATOM 668 C CA . LEU A 1 92 ? -11.741 2.843 18.377 1.00 84.31 92 LEU A CA 1
ATOM 669 C C . LEU A 1 92 ? -12.288 3.402 17.055 1.00 84.31 92 LEU A C 1
ATOM 671 O O . LEU A 1 92 ? -11.852 2.980 15.980 1.00 84.31 92 LEU A O 1
ATOM 675 N N . TYR A 1 93 ? -13.185 4.393 17.115 1.00 84.00 93 TYR A N 1
ATOM 676 C CA . TYR A 1 93 ? -13.679 5.083 15.919 1.00 84.00 93 TYR A CA 1
ATOM 677 C C . TYR A 1 93 ? -12.558 5.813 15.175 1.00 84.00 93 TYR A C 1
ATOM 679 O O . TYR A 1 93 ? -12.518 5.770 13.947 1.00 84.00 93 TYR A O 1
ATOM 687 N N . GLY A 1 94 ? -11.616 6.427 15.894 1.00 82.06 94 GLY A N 1
ATOM 688 C CA . GLY A 1 94 ? -10.435 7.061 15.312 1.00 82.06 94 GLY A CA 1
ATOM 689 C C . GLY A 1 94 ? -9.570 6.092 14.501 1.00 82.06 94 GLY A C 1
ATOM 690 O O . GLY A 1 94 ? -9.180 6.408 13.376 1.00 82.06 94 GLY A O 1
ATOM 691 N N . ILE A 1 95 ? -9.333 4.884 15.023 1.00 85.19 95 ILE A N 1
ATOM 692 C CA . ILE A 1 95 ? -8.581 3.824 14.332 1.00 85.19 95 ILE A CA 1
ATOM 693 C C . ILE A 1 95 ? -9.347 3.308 13.105 1.00 85.19 95 ILE A C 1
ATOM 695 O O . ILE A 1 95 ? -8.765 3.128 12.036 1.00 85.19 95 ILE A O 1
ATOM 699 N N . LEU A 1 96 ? -10.658 3.091 13.223 1.00 86.50 96 LEU A N 1
ATOM 700 C CA . LEU A 1 96 ? -11.486 2.660 12.090 1.00 86.50 96 LEU A CA 1
ATOM 701 C C . LEU A 1 96 ? -11.499 3.704 10.967 1.00 86.50 96 LEU A C 1
ATOM 703 O O . LEU A 1 96 ? -11.329 3.368 9.790 1.00 86.50 96 LEU A O 1
ATOM 707 N N . LEU A 1 97 ? -11.656 4.978 11.331 1.00 85.38 97 LEU A N 1
ATOM 708 C CA . LEU A 1 97 ? -11.622 6.084 10.386 1.00 85.38 97 LEU A CA 1
ATOM 709 C C . LEU A 1 97 ? -10.251 6.207 9.738 1.00 85.38 97 LEU A C 1
ATOM 711 O O . LEU A 1 97 ? -10.193 6.333 8.523 1.00 85.38 97 LEU A O 1
ATOM 715 N N . MET A 1 98 ? -9.148 6.113 10.483 1.00 86.00 98 MET A N 1
ATOM 716 C CA . MET A 1 98 ? -7.822 6.213 9.871 1.00 86.00 98 MET A CA 1
ATOM 717 C C . MET A 1 98 ? -7.539 5.032 8.935 1.00 86.00 98 MET A C 1
ATOM 719 O O . MET A 1 98 ? -7.021 5.244 7.844 1.00 86.00 98 MET A O 1
ATOM 723 N N . ALA A 1 99 ? -7.942 3.812 9.303 1.00 84.44 99 ALA A N 1
ATOM 724 C CA . ALA A 1 99 ? -7.755 2.620 8.476 1.00 84.44 99 ALA A CA 1
ATOM 725 C C . ALA A 1 99 ? -8.553 2.669 7.161 1.00 84.44 99 ALA A C 1
ATOM 727 O O . ALA A 1 99 ? -8.198 1.982 6.209 1.00 84.44 99 ALA A O 1
ATOM 728 N N . THR A 1 100 ? -9.600 3.495 7.089 1.00 87.38 100 THR A N 1
ATOM 729 C CA . THR A 1 100 ? -10.462 3.616 5.903 1.00 87.38 100 THR A CA 1
ATOM 730 C C . THR A 1 100 ? -10.183 4.899 5.120 1.00 87.38 100 THR A C 1
ATOM 732 O O . THR A 1 100 ? -9.959 4.872 3.911 1.00 87.38 100 THR A O 1
ATOM 735 N N . LEU A 1 101 ? -10.172 6.038 5.810 1.00 87.31 101 LEU A N 1
ATOM 736 C CA . LEU A 1 101 ? -10.048 7.367 5.226 1.00 87.31 101 LEU A CA 1
ATOM 737 C C . LEU A 1 101 ? -8.625 7.639 4.738 1.00 87.31 101 LEU A C 1
ATOM 739 O O . LEU A 1 101 ? -8.464 8.226 3.671 1.00 87.31 101 LEU A O 1
ATOM 743 N N . LEU A 1 102 ? -7.597 7.202 5.476 1.00 85.94 102 LEU A N 1
ATOM 744 C CA . LEU A 1 102 ? -6.212 7.457 5.080 1.00 85.94 102 LEU A CA 1
ATOM 745 C C . LEU A 1 102 ? -5.863 6.729 3.769 1.00 85.94 102 LEU A C 1
ATOM 747 O O . LEU A 1 102 ? -5.423 7.412 2.842 1.00 85.94 102 LEU A O 1
ATOM 751 N N . PRO A 1 103 ? -6.120 5.410 3.605 1.00 84.50 103 PRO A N 1
ATOM 752 C CA . PRO A 1 103 ? -5.904 4.754 2.317 1.00 84.50 103 PRO A CA 1
ATOM 753 C C . PRO A 1 103 ? -6.775 5.340 1.203 1.00 84.50 103 PRO A C 1
ATOM 755 O O . PRO A 1 103 ? -6.281 5.551 0.098 1.00 84.50 103 PRO A O 1
ATOM 758 N N . ALA A 1 104 ? -8.040 5.672 1.488 1.00 87.31 104 ALA A N 1
ATOM 759 C CA . ALA A 1 104 ? -8.939 6.257 0.495 1.00 87.31 104 ALA A CA 1
ATOM 760 C C . ALA A 1 104 ? -8.422 7.600 -0.044 1.00 87.31 104 ALA A C 1
ATOM 762 O O . ALA A 1 104 ? -8.433 7.819 -1.255 1.00 87.31 104 ALA A O 1
ATOM 763 N N . LEU A 1 105 ? -7.923 8.482 0.828 1.00 87.62 105 LEU A N 1
ATOM 764 C CA . LEU A 1 105 ? -7.334 9.760 0.427 1.00 87.62 105 LEU A CA 1
ATOM 765 C C . LEU A 1 105 ? -6.063 9.563 -0.401 1.00 87.62 105 LEU A C 1
ATOM 767 O O . LEU A 1 105 ? -5.898 10.229 -1.419 1.00 87.62 105 LEU A O 1
ATOM 771 N N . VAL A 1 106 ? -5.193 8.626 -0.014 1.00 86.75 106 VAL A N 1
ATOM 772 C CA . VAL A 1 106 ? -3.983 8.302 -0.787 1.00 86.75 106 VAL A CA 1
ATOM 773 C C . VAL A 1 106 ? -4.348 7.791 -2.185 1.00 86.75 106 VAL A C 1
ATOM 775 O O . VAL A 1 106 ? -3.777 8.250 -3.174 1.00 86.75 106 VAL A O 1
ATOM 778 N N . CYS A 1 107 ? -5.346 6.910 -2.297 1.00 87.25 107 CYS A N 1
ATOM 779 C CA . CYS A 1 107 ? -5.862 6.459 -3.589 1.00 87.25 107 CYS A CA 1
ATOM 780 C C . CYS A 1 107 ? -6.440 7.618 -4.411 1.00 87.25 107 CYS A C 1
ATOM 782 O O . CYS A 1 107 ? -6.152 7.725 -5.602 1.00 87.25 107 CYS A O 1
ATOM 784 N N . LEU A 1 108 ? -7.203 8.521 -3.788 1.00 89.31 108 LEU A N 1
ATOM 785 C CA . LEU A 1 108 ? -7.776 9.681 -4.470 1.00 89.31 108 LEU A CA 1
ATOM 786 C C . LEU A 1 108 ? -6.685 10.624 -5.004 1.00 89.31 108 LEU A C 1
ATOM 788 O O . LEU A 1 108 ? -6.772 11.102 -6.133 1.00 89.31 108 LEU A O 1
ATOM 792 N N . LEU A 1 109 ? -5.628 10.843 -4.218 1.00 88.75 109 LEU A N 1
ATOM 793 C CA . LEU A 1 109 ? -4.463 11.645 -4.599 1.00 88.75 109 LEU A CA 1
ATOM 794 C C . LEU A 1 109 ? -3.618 10.995 -5.707 1.00 88.75 109 LEU A C 1
ATOM 796 O O . LEU A 1 109 ? -2.873 11.697 -6.388 1.00 88.75 109 LEU A O 1
ATOM 800 N N . SER A 1 110 ? -3.749 9.684 -5.932 1.00 86.19 110 SER A N 1
ATOM 801 C CA . SER A 1 110 ? -3.100 8.986 -7.049 1.00 86.19 110 SER A CA 1
ATOM 802 C C . SER A 1 110 ? -3.772 9.279 -8.401 1.00 86.19 110 SER A C 1
ATOM 804 O O . SER A 1 110 ? -3.107 9.304 -9.439 1.00 86.19 110 SER A O 1
ATOM 806 N N . ILE A 1 111 ? -5.077 9.578 -8.408 1.00 89.56 111 ILE A N 1
ATOM 807 C CA . ILE A 1 111 ? -5.860 9.793 -9.637 1.00 89.56 111 ILE A CA 1
ATOM 808 C C . ILE A 1 111 ? -5.279 10.916 -10.522 1.00 89.56 111 ILE A C 1
ATOM 810 O O . ILE A 1 111 ? -5.086 10.676 -11.715 1.00 89.56 111 ILE A O 1
ATOM 814 N N . PRO A 1 112 ? -4.938 12.116 -10.009 1.00 90.31 112 PRO A N 1
ATOM 815 C CA . PRO A 1 112 ? -4.310 13.163 -10.817 1.00 90.31 112 PRO A CA 1
ATOM 816 C C . PRO A 1 112 ? -3.000 12.724 -11.480 1.00 90.31 112 PRO A C 1
ATOM 818 O O . PRO A 1 112 ? -2.759 13.071 -12.637 1.00 90.31 112 PRO A O 1
ATOM 821 N N . ALA A 1 113 ? -2.169 11.947 -10.776 1.00 84.38 113 ALA A N 1
ATOM 822 C CA . ALA A 1 113 ? -0.896 11.458 -11.303 1.00 84.38 113 ALA A CA 1
ATOM 823 C C . ALA A 1 113 ? -1.113 10.481 -12.471 1.00 84.38 113 ALA A C 1
ATOM 825 O O . ALA A 1 113 ? -0.476 10.620 -13.517 1.00 84.38 113 ALA A O 1
ATOM 826 N N . LEU A 1 114 ? -2.074 9.560 -12.331 1.00 84.12 114 LEU A N 1
ATOM 827 C CA . LEU A 1 114 ? -2.463 8.621 -13.389 1.00 84.12 114 LEU A CA 1
ATOM 828 C C . LEU A 1 114 ? -3.110 9.323 -14.592 1.00 84.12 114 LEU A C 1
ATOM 830 O O . LEU A 1 114 ? -2.834 8.989 -15.743 1.00 84.12 114 LEU A O 1
ATOM 834 N N . LEU A 1 115 ? -3.949 10.332 -14.357 1.00 88.19 115 LEU A N 1
ATOM 835 C CA . LEU A 1 115 ? -4.562 11.105 -15.440 1.00 88.19 115 LEU A CA 1
ATOM 836 C C . LEU A 1 115 ? -3.527 11.943 -16.202 1.00 88.19 115 LEU A C 1
ATOM 838 O O . LEU A 1 115 ? -3.637 12.100 -17.419 1.00 88.19 115 LEU A O 1
ATOM 842 N N . CYS A 1 116 ? -2.521 12.476 -15.508 1.00 85.19 116 CYS A N 1
ATOM 843 C CA . CYS A 1 116 ? -1.428 13.212 -16.133 1.00 85.19 116 CYS A CA 1
ATOM 844 C C . CYS A 1 116 ? -0.578 12.296 -17.029 1.00 85.19 116 CYS A C 1
ATOM 846 O O . CYS A 1 116 ? -0.311 12.648 -18.181 1.00 85.19 116 CYS A O 1
ATOM 848 N N . SER A 1 117 ? -0.226 11.093 -16.555 1.00 81.75 117 SER A N 1
ATOM 849 C CA . SER A 1 117 ? 0.549 10.127 -17.345 1.00 8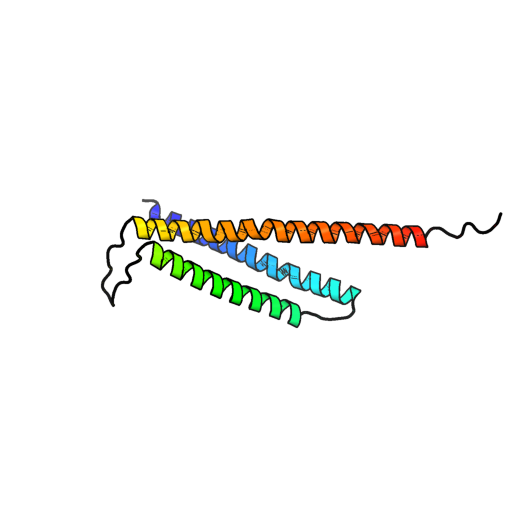1.75 117 SER A CA 1
ATOM 850 C C . SER A 1 117 ? -0.228 9.617 -18.564 1.00 81.75 117 SER A C 1
ATOM 852 O O . SER A 1 117 ? 0.325 9.562 -19.665 1.00 81.75 117 SER A O 1
ATOM 854 N N . ALA A 1 118 ? -1.528 9.344 -18.420 1.00 81.62 118 ALA A N 1
ATOM 855 C CA . ALA A 1 118 ? -2.390 8.956 -19.535 1.00 81.62 118 ALA A CA 1
ATOM 856 C C . ALA A 1 118 ? -2.471 10.051 -20.615 1.00 81.62 118 ALA A C 1
ATOM 858 O O . ALA A 1 118 ? -2.329 9.771 -21.810 1.00 81.62 118 ALA A O 1
ATOM 859 N N . LYS A 1 119 ? -2.628 11.319 -20.206 1.00 78.88 119 LYS A N 1
ATOM 860 C CA . LYS A 1 119 ? -2.624 12.464 -21.130 1.00 78.88 119 LYS A CA 1
ATOM 861 C C . LYS A 1 119 ? -1.278 12.618 -21.839 1.00 78.88 119 LYS A C 1
ATOM 863 O O . LYS A 1 119 ? -1.260 12.796 -23.056 1.00 78.88 119 LYS A O 1
ATOM 868 N N . ALA A 1 120 ? -0.165 12.496 -21.118 1.00 77.44 120 ALA A N 1
ATOM 869 C CA . ALA A 1 120 ? 1.173 12.596 -21.698 1.00 77.44 120 ALA A CA 1
ATOM 870 C C . ALA A 1 120 ? 1.421 11.534 -22.787 1.00 77.44 120 ALA A C 1
ATOM 872 O O . ALA A 1 120 ? 1.925 11.859 -23.862 1.00 77.44 120 ALA A O 1
ATOM 873 N N . MET A 1 121 ? 0.992 10.288 -22.559 1.00 71.50 121 MET A N 1
ATOM 874 C CA . MET A 1 121 ? 1.113 9.208 -23.547 1.00 71.50 121 MET A CA 1
ATOM 875 C C . MET A 1 121 ? 0.235 9.434 -24.786 1.00 71.50 121 MET A C 1
ATOM 877 O O . MET A 1 121 ? 0.680 9.186 -25.907 1.00 71.50 121 MET A O 1
ATOM 881 N N . SER A 1 122 ? -0.980 9.971 -24.613 1.00 72.94 122 SER A N 1
ATOM 882 C CA . SER A 1 122 ? -1.866 10.294 -25.744 1.00 72.94 122 SER A CA 1
ATOM 883 C C . SER A 1 122 ? -1.275 11.357 -26.685 1.00 72.94 122 SER A C 1
ATOM 885 O O . SER A 1 122 ? -1.458 11.284 -27.900 1.00 72.94 122 SER A O 1
ATOM 887 N N . GLY A 1 123 ? -0.489 12.298 -26.148 1.00 69.50 123 GLY A N 1
ATOM 888 C CA . GLY A 1 123 ? 0.188 13.331 -26.935 1.00 69.50 123 GLY A CA 1
ATOM 889 C C . GLY A 1 123 ? 1.371 12.821 -27.767 1.00 69.50 123 GLY A C 1
ATOM 890 O O . GLY A 1 123 ? 1.687 13.414 -28.796 1.00 69.50 123 GLY A O 1
ATOM 891 N N . LEU A 1 124 ? 2.011 11.721 -27.360 1.00 64.62 124 LEU A N 1
ATOM 892 C CA . LEU A 1 124 ? 3.138 11.113 -28.083 1.00 64.62 124 LEU A CA 1
ATOM 893 C C . LEU A 1 124 ? 2.667 10.280 -29.277 1.00 64.62 124 LEU A C 1
ATOM 895 O O . LEU A 1 124 ? 3.164 10.476 -30.384 1.00 64.62 124 LEU A O 1
ATOM 899 N N . GLY A 1 125 ? 1.618 9.467 -29.093 1.00 64.38 125 GLY A N 1
ATOM 900 C CA . GLY A 1 125 ? 0.980 8.747 -30.203 1.00 64.38 125 GLY A CA 1
ATOM 901 C C . GLY A 1 125 ? 0.463 9.690 -31.295 1.00 64.38 125 GLY A C 1
ATOM 902 O O . GLY A 1 125 ? 0.405 9.310 -32.461 1.00 64.38 125 GLY A O 1
ATOM 903 N N . GLY A 1 126 ? 0.170 10.940 -30.913 1.00 66.88 126 GLY A N 1
ATOM 904 C CA . GLY A 1 126 ? -0.123 12.101 -31.754 1.00 66.88 126 GLY A CA 1
ATOM 905 C C . GLY A 1 126 ? 0.955 12.491 -32.776 1.00 66.88 126 GLY A C 1
ATOM 906 O O . GLY A 1 126 ? 0.670 12.930 -33.885 1.00 66.88 126 GLY A O 1
ATOM 907 N N . ARG A 1 127 ? 2.222 12.388 -32.385 1.00 61.53 127 ARG A N 1
ATOM 908 C CA . ARG A 1 127 ? 3.350 12.973 -33.127 1.00 61.53 127 ARG A CA 1
ATOM 909 C C . ARG A 1 127 ? 3.965 11.969 -34.095 1.00 61.53 127 ARG A C 1
ATOM 911 O O . ARG A 1 127 ? 4.355 12.345 -35.199 1.00 61.53 127 ARG A O 1
ATOM 918 N N . ASP A 1 128 ? 3.944 10.693 -33.729 1.00 63.97 128 ASP A N 1
ATOM 919 C CA . ASP A 1 128 ? 4.518 9.605 -34.524 1.00 63.97 128 ASP A CA 1
ATOM 920 C C . ASP A 1 128 ? 3.769 9.401 -35.850 1.00 63.97 128 ASP A C 1
ATOM 922 O O . ASP A 1 128 ? 4.380 9.198 -36.900 1.00 63.97 128 ASP A O 1
ATOM 926 N N . HIS A 1 129 ? 2.438 9.533 -35.845 1.00 62.47 129 HIS A N 1
ATOM 927 C CA . HIS A 1 129 ? 1.636 9.395 -37.062 1.00 62.47 129 HIS A CA 1
ATOM 928 C C . HIS A 1 129 ? 1.777 10.587 -38.019 1.00 62.47 129 HIS A C 1
ATOM 930 O O . HIS A 1 129 ? 1.643 10.412 -39.230 1.00 62.47 129 HIS A O 1
ATOM 936 N N . LEU A 1 130 ? 2.069 11.786 -37.503 1.00 63.06 130 LEU A N 1
ATOM 937 C CA . LEU A 1 130 ? 2.350 12.967 -38.322 1.00 63.06 130 LEU A CA 1
ATOM 938 C C . LEU A 1 130 ? 3.744 12.883 -38.949 1.00 63.06 130 LEU A C 1
ATOM 940 O O . LEU A 1 130 ? 3.889 13.185 -40.129 1.00 63.06 130 LEU A O 1
ATOM 944 N N . SER A 1 131 ? 4.742 12.402 -38.200 1.00 62.09 131 SER A N 1
ATOM 945 C CA . SER A 1 131 ? 6.086 12.134 -38.727 1.00 62.09 131 SER A CA 1
ATOM 946 C C . SER A 1 131 ? 6.059 11.066 -39.826 1.00 62.09 131 SER A C 1
ATOM 948 O O . SER A 1 131 ? 6.630 11.270 -40.895 1.00 62.09 131 SER A O 1
ATOM 950 N N . ASN A 1 132 ? 5.327 9.966 -39.609 1.00 66.50 132 ASN A N 1
ATOM 951 C CA . ASN A 1 132 ? 5.175 8.898 -40.601 1.00 66.50 132 ASN A CA 1
ATOM 952 C C . ASN A 1 132 ? 4.458 9.395 -41.876 1.00 66.50 132 ASN A C 1
ATOM 954 O O . ASN A 1 132 ? 4.924 9.153 -42.986 1.00 66.50 132 ASN A O 1
ATOM 958 N N . LYS A 1 133 ? 3.382 10.188 -41.739 1.00 64.50 133 LYS A N 1
ATOM 959 C CA . LYS A 1 133 ? 2.697 10.804 -42.892 1.00 64.50 133 LYS A CA 1
ATOM 960 C C . LYS A 1 133 ? 3.557 11.834 -43.632 1.00 64.50 133 LYS A C 1
ATOM 962 O O . LYS A 1 133 ? 3.493 11.895 -44.855 1.00 64.50 133 LYS A O 1
ATOM 967 N N . ALA A 1 134 ? 4.362 12.624 -42.922 1.00 64.50 134 ALA A N 1
ATOM 968 C CA . ALA A 1 134 ? 5.261 13.604 -43.532 1.00 64.50 134 ALA A CA 1
ATOM 969 C C . ALA A 1 134 ? 6.406 12.937 -44.313 1.00 64.50 134 ALA A C 1
ATOM 971 O O . ALA A 1 134 ? 6.780 13.427 -45.374 1.00 64.50 134 ALA A O 1
ATOM 972 N N . GLN A 1 135 ? 6.916 11.794 -43.840 1.00 63.78 135 GLN A N 1
ATOM 973 C CA . GLN A 1 135 ? 7.908 10.988 -44.565 1.00 63.78 135 GLN A CA 1
ATOM 974 C C . GLN A 1 135 ? 7.310 10.245 -45.770 1.00 63.78 135 GLN A C 1
ATOM 976 O O . GLN A 1 135 ? 8.025 9.953 -46.724 1.00 63.78 135 GLN A O 1
ATOM 981 N N . GLN A 1 136 ? 6.007 9.956 -45.742 1.00 63.19 136 GLN A N 1
ATOM 982 C CA . GLN A 1 136 ? 5.285 9.317 -46.842 1.00 63.19 136 GLN A CA 1
ATOM 983 C C . GLN A 1 136 ? 4.769 10.285 -47.907 1.00 63.19 136 GLN A C 1
ATOM 985 O O . GLN A 1 136 ? 4.297 9.795 -48.927 1.00 63.19 136 GLN A O 1
ATOM 990 N N . SER A 1 137 ? 4.847 11.609 -47.718 1.00 59.69 137 SER A N 1
ATOM 991 C CA . SER A 1 137 ? 4.588 12.557 -48.806 1.00 59.69 137 SER A CA 1
ATOM 992 C C . SER A 1 137 ? 5.781 12.504 -49.762 1.00 59.69 137 SER A C 1
ATOM 994 O O . SER A 1 137 ? 6.814 13.113 -49.468 1.00 59.69 137 SER A O 1
ATOM 996 N N . PRO A 1 138 ? 5.691 11.785 -50.897 1.00 58.84 138 PRO A N 1
ATOM 997 C CA . PRO A 1 138 ? 6.753 11.790 -51.886 1.00 58.84 138 PRO A CA 1
ATOM 998 C C . PRO A 1 138 ? 6.833 13.227 -52.389 1.00 58.84 138 PRO A C 1
ATOM 1000 O O . PRO A 1 138 ? 5.802 13.900 -52.486 1.00 58.84 138 PRO A O 1
ATOM 1003 N N . GLY A 1 139 ? 8.044 13.719 -52.641 1.00 61.84 139 GLY A N 1
ATOM 1004 C CA . GLY A 1 139 ? 8.247 15.096 -53.058 1.00 61.84 139 GLY A CA 1
ATOM 1005 C C . GLY A 1 139 ? 7.215 15.509 -54.104 1.00 61.84 139 GLY A C 1
ATOM 1006 O O . GLY A 1 139 ? 7.053 14.839 -55.125 1.00 61.84 139 GLY A O 1
ATOM 1007 N N . LEU A 1 140 ? 6.551 16.638 -53.850 1.00 60.25 140 LEU A N 1
ATOM 1008 C CA . LEU A 1 140 ? 6.117 17.541 -54.910 1.00 60.25 140 LEU A CA 1
ATOM 1009 C C . LEU A 1 140 ? 7.388 17.966 -55.661 1.00 60.25 140 LEU A C 1
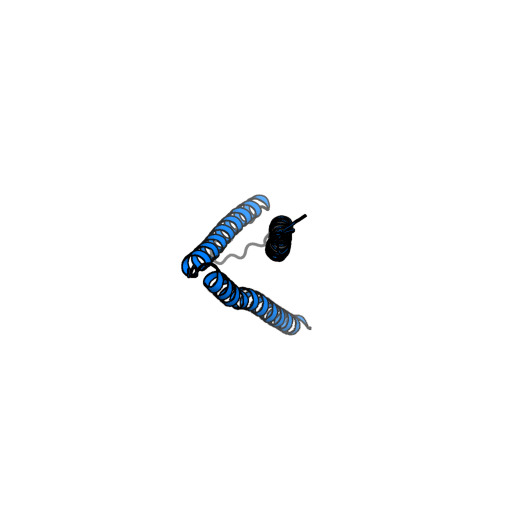ATOM 1011 O O . LEU A 1 140 ? 7.952 19.034 -55.457 1.00 60.25 140 LEU A O 1
ATOM 1015 N N . SER A 1 141 ? 7.903 17.026 -56.444 1.00 59.81 141 SER A N 1
ATOM 1016 C CA . SER A 1 141 ? 8.909 17.212 -57.457 1.00 59.81 141 SER A CA 1
ATOM 1017 C C . SER A 1 141 ? 8.171 17.729 -58.676 1.00 59.81 141 SER A C 1
ATOM 1019 O O . SER A 1 141 ? 7.299 17.042 -59.206 1.00 59.81 141 SER A O 1
ATOM 1021 N N . SER A 1 142 ? 8.633 18.883 -59.144 1.00 55.59 142 SER A N 1
ATOM 1022 C CA . SER A 1 142 ? 8.510 19.360 -60.517 1.00 55.59 142 SER A CA 1
ATOM 1023 C C . SER A 1 142 ? 7.156 19.942 -60.932 1.00 55.59 142 SER A C 1
ATOM 1025 O O . SER A 1 142 ? 6.281 19.249 -61.448 1.00 55.59 142 SER A O 1
ATOM 1027 N N . GLY A 1 143 ? 7.088 21.268 -60.828 1.00 48.59 143 GLY A N 1
ATOM 1028 C CA . GLY A 1 143 ? 6.425 22.162 -61.774 1.00 48.59 143 GLY A CA 1
ATOM 1029 C C . GLY A 1 143 ? 7.288 23.402 -61.917 1.00 48.59 143 GLY A C 1
ATOM 1030 O O . GLY A 1 143 ? 7.446 24.082 -60.881 1.00 48.59 143 GLY A O 1
#

Organism: Pseudomonas aeruginosa (NCBI:txid287)

Radius of gyration: 25.37 Å; chains: 1; bounding box: 44×41×93 Å

Foldseek 3Di:
DCPPVVVVVVVVVVVVVVVVVVVVVVVVVVVVQVVVCVVPVDRCPVVVVVVVVVVVVVVVVVLVVVVVVLLVVQVPDDDDDPDDDDDDPSNVVSNVCCVPVVVVVVVVVCVVVVVVVVVVVVVVVVVVVVVVVVVPPDDPPDD